Protein AF-A0A3D2FRP5-F1 (afdb_monomer)

Mean predicted aligned error: 4.96 Å

Structure (mmCIF, N/CA/C/O backbone):
data_AF-A0A3D2FRP5-F1
#
_entry.id   AF-A0A3D2FRP5-F1
#
loop_
_atom_site.group_PDB
_atom_site.id
_atom_site.type_symbol
_atom_site.label_atom_id
_atom_site.label_alt_id
_atom_site.label_comp_id
_atom_site.label_asym_id
_atom_site.label_entity_id
_atom_site.label_seq_id
_atom_site.pdbx_PDB_ins_code
_atom_site.Cartn_x
_atom_site.Cartn_y
_atom_site.Cartn_z
_atom_site.occupancy
_atom_site.B_iso_or_equiv
_atom_site.auth_seq_id
_atom_site.auth_comp_id
_atom_site.auth_asym_id
_atom_site.auth_atom_id
_atom_site.pdbx_PDB_model_num
ATOM 1 N N . MET A 1 1 ? -19.727 4.819 10.336 1.00 79.50 1 MET A N 1
ATOM 2 C CA . MET A 1 1 ? -18.455 4.109 10.140 1.00 79.50 1 MET A CA 1
ATOM 3 C C . MET A 1 1 ? -17.733 4.720 8.956 1.00 79.50 1 MET A C 1
ATOM 5 O O . MET A 1 1 ? -18.286 4.691 7.858 1.00 79.50 1 MET A O 1
ATOM 9 N N . MET A 1 2 ? -16.566 5.312 9.187 1.00 96.00 2 MET A N 1
ATOM 10 C CA . MET A 1 2 ? -15.690 5.900 8.180 1.00 96.00 2 MET A CA 1
ATOM 11 C C . MET A 1 2 ? -14.600 4.902 7.793 1.00 96.00 2 MET A C 1
ATOM 13 O O . MET A 1 2 ? -13.826 4.451 8.635 1.00 96.00 2 MET A O 1
ATOM 17 N N . LYS A 1 3 ? -14.545 4.577 6.500 1.00 97.69 3 LYS A N 1
ATOM 18 C CA . LYS A 1 3 ? -13.490 3.752 5.910 1.00 97.69 3 LYS A CA 1
ATOM 19 C C . LYS A 1 3 ? -12.541 4.646 5.133 1.00 97.69 3 LYS A C 1
ATOM 21 O O . LYS A 1 3 ? -13.003 5.442 4.316 1.00 97.69 3 LYS A O 1
ATOM 26 N N . ILE A 1 4 ? -11.247 4.489 5.365 1.00 98.50 4 ILE A N 1
ATOM 27 C CA . ILE A 1 4 ? -10.195 5.227 4.671 1.00 98.50 4 ILE A CA 1
ATOM 28 C C . ILE A 1 4 ? -9.574 4.277 3.653 1.00 98.50 4 ILE A C 1
ATOM 30 O O . ILE A 1 4 ? -9.056 3.225 4.019 1.00 98.50 4 ILE A O 1
ATOM 34 N N . VAL A 1 5 ? -9.666 4.625 2.371 1.00 98.50 5 VAL A N 1
ATOM 35 C CA . VAL A 1 5 ? -9.020 3.866 1.296 1.00 98.50 5 VAL A CA 1
ATOM 36 C C . VAL A 1 5 ? -7.706 4.549 0.953 1.00 98.50 5 VAL A C 1
ATOM 38 O O . VAL A 1 5 ? -7.703 5.745 0.670 1.00 98.50 5 VAL A O 1
ATOM 41 N N . VAL A 1 6 ? -6.618 3.785 0.955 1.00 98.56 6 VAL A N 1
ATOM 42 C CA . VAL A 1 6 ? -5.275 4.268 0.621 1.00 98.56 6 VAL A CA 1
ATOM 43 C C . VAL A 1 6 ? -4.790 3.538 -0.633 1.00 98.56 6 VAL A C 1
ATOM 45 O O . VAL A 1 6 ? -4.452 2.353 -0.554 1.00 98.56 6 VAL A O 1
ATOM 48 N N . PRO A 1 7 ? -4.802 4.192 -1.807 1.00 97.56 7 PRO A N 1
ATOM 49 C CA . PRO A 1 7 ? -4.159 3.665 -3.002 1.00 97.56 7 PRO A CA 1
ATOM 50 C C . PRO A 1 7 ? -2.645 3.609 -2.800 1.00 97.56 7 PRO A C 1
ATOM 52 O O . PRO A 1 7 ? -2.059 4.560 -2.299 1.00 97.56 7 PRO A O 1
ATOM 55 N N . LEU A 1 8 ? -2.033 2.501 -3.199 1.00 97.31 8 LEU A N 1
ATOM 56 C CA . LEU A 1 8 ? -0.598 2.276 -3.133 1.00 97.31 8 LEU A CA 1
ATOM 57 C C . LEU A 1 8 ? -0.073 1.977 -4.535 1.00 97.31 8 LEU A C 1
ATOM 59 O O . LEU A 1 8 ? -0.618 1.123 -5.245 1.00 97.31 8 LEU A O 1
ATOM 63 N N . ASN A 1 9 ? 1.018 2.633 -4.906 1.00 94.38 9 ASN A N 1
ATOM 64 C CA . ASN A 1 9 ? 1.771 2.369 -6.118 1.00 94.38 9 ASN A CA 1
ATOM 65 C C . ASN A 1 9 ? 3.250 2.129 -5.803 1.00 94.38 9 ASN A C 1
ATOM 67 O O . ASN A 1 9 ? 3.781 2.515 -4.759 1.00 94.38 9 ASN A O 1
ATOM 71 N N . GLN A 1 10 ? 3.927 1.487 -6.746 1.00 91.81 10 GLN A N 1
ATOM 72 C CA . GLN A 1 10 ? 5.365 1.293 -6.697 1.00 91.81 10 GLN A CA 1
ATOM 73 C C . GLN A 1 10 ? 6.055 2.212 -7.688 1.00 91.81 10 GLN A C 1
ATOM 75 O O . GLN A 1 10 ? 5.570 2.414 -8.802 1.00 91.81 10 GLN A O 1
ATOM 80 N N . VAL A 1 11 ? 7.208 2.727 -7.282 1.00 91.50 11 VAL A N 1
ATOM 81 C CA . VAL A 1 11 ? 8.088 3.549 -8.112 1.00 91.50 11 VAL A CA 1
ATOM 82 C C . VAL A 1 11 ? 9.479 2.921 -8.176 1.00 91.50 11 VAL A C 1
ATOM 84 O O . VAL A 1 11 ? 9.854 2.199 -7.244 1.00 91.50 11 VAL A O 1
ATOM 87 N N . PRO A 1 12 ? 10.244 3.177 -9.251 1.00 90.94 12 PRO A N 1
ATOM 88 C CA . PRO A 1 12 ? 11.648 2.800 -9.312 1.00 90.94 12 PRO A CA 1
ATOM 89 C C . PRO A 1 12 ? 12.419 3.319 -8.098 1.00 90.94 12 PRO A C 1
ATOM 91 O O . PRO A 1 12 ? 12.245 4.463 -7.666 1.00 90.94 12 PRO A O 1
ATOM 94 N N . ASP A 1 13 ? 13.267 2.469 -7.539 1.00 89.56 13 ASP A N 1
ATOM 95 C CA . ASP A 1 13 ? 14.210 2.863 -6.510 1.00 89.56 13 ASP A CA 1
ATOM 96 C C . ASP A 1 13 ? 15.418 3.535 -7.164 1.00 89.56 13 ASP A C 1
ATOM 98 O O . ASP A 1 13 ? 16.132 2.920 -7.949 1.00 89.56 13 ASP A O 1
ATOM 102 N N . LEU A 1 14 ? 15.654 4.801 -6.821 1.00 86.25 14 LEU A N 1
ATOM 103 C CA . LEU A 1 14 ? 16.696 5.644 -7.420 1.00 86.25 14 LEU A CA 1
ATOM 104 C C . LEU A 1 14 ? 18.105 5.341 -6.876 1.00 86.25 14 LEU A C 1
ATOM 106 O O . LEU A 1 14 ? 18.990 6.192 -6.926 1.00 86.25 14 LEU A O 1
ATOM 110 N N . VAL A 1 15 ? 18.288 4.166 -6.270 1.00 85.25 15 VAL A N 1
ATOM 111 C CA . VAL A 1 15 ? 19.600 3.665 -5.844 1.00 85.25 15 VAL A CA 1
ATOM 112 C C . VAL A 1 15 ? 20.424 3.237 -7.057 1.00 85.25 15 VAL A C 1
ATOM 114 O O . VAL A 1 15 ? 21.630 3.465 -7.067 1.00 85.25 15 VAL A O 1
ATOM 117 N N . GLU A 1 16 ? 19.771 2.646 -8.057 1.00 81.38 16 GLU A N 1
ATOM 118 C CA . GLU A 1 16 ? 20.367 2.335 -9.357 1.00 81.38 16 GLU A CA 1
ATOM 119 C C . GLU A 1 16 ? 19.980 3.434 -10.361 1.00 81.38 16 GLU A C 1
ATOM 121 O O . GLU A 1 16 ? 18.922 4.062 -10.235 1.00 81.38 16 GLU A O 1
ATOM 126 N N . ASP A 1 17 ? 20.831 3.675 -11.358 1.00 84.88 17 ASP A N 1
ATOM 127 C CA . ASP A 1 17 ? 20.536 4.643 -12.413 1.00 84.88 17 ASP A CA 1
ATOM 128 C C . ASP A 1 17 ? 19.391 4.145 -13.309 1.00 84.88 17 ASP A C 1
ATOM 130 O O . ASP A 1 17 ? 19.283 2.962 -13.628 1.00 84.88 17 ASP A O 1
ATOM 134 N N . LEU A 1 18 ? 18.520 5.067 -13.728 1.00 90.00 18 LEU A N 1
ATOM 135 C CA . LEU A 1 18 ? 17.420 4.756 -14.638 1.00 90.00 18 LEU A CA 1
ATOM 136 C C . LEU A 1 18 ? 17.891 4.877 -16.087 1.00 90.00 18 LEU A C 1
ATOM 138 O O . LEU A 1 18 ? 18.281 5.962 -16.527 1.00 90.00 18 LEU A O 1
ATOM 142 N N . GLU A 1 19 ? 17.789 3.787 -16.842 1.00 90.50 19 GLU A N 1
ATOM 143 C CA . GLU A 1 19 ? 18.110 3.762 -18.267 1.00 90.50 19 GLU A CA 1
ATOM 144 C C . GLU A 1 19 ? 16.841 3.782 -19.124 1.00 90.50 19 GLU A C 1
ATOM 146 O O . GLU A 1 19 ? 15.807 3.220 -18.766 1.00 90.50 19 GLU A O 1
ATOM 151 N N . VAL A 1 20 ? 16.913 4.466 -20.267 1.00 91.69 20 VAL A N 1
ATOM 152 C CA . VAL A 1 20 ? 15.842 4.462 -21.269 1.00 91.69 20 VAL A CA 1
ATOM 153 C C . VAL A 1 20 ? 16.054 3.266 -22.188 1.00 91.69 20 VAL A C 1
ATOM 155 O O . VAL A 1 20 ? 17.165 3.047 -22.671 1.00 91.69 20 VAL A O 1
ATOM 158 N N . ASP A 1 21 ? 14.985 2.526 -22.464 1.00 91.94 21 ASP A N 1
ATOM 159 C CA . ASP A 1 21 ? 15.030 1.359 -23.336 1.00 91.94 21 ASP A CA 1
ATOM 160 C C . ASP A 1 21 ? 15.413 1.717 -24.788 1.00 91.94 21 ASP A C 1
ATOM 162 O O . ASP A 1 21 ? 15.384 2.873 -25.227 1.00 91.94 21 ASP A O 1
ATOM 166 N N . ALA A 1 22 ? 15.723 0.701 -25.599 1.00 93.94 22 ALA A N 1
ATOM 167 C CA . ALA A 1 22 ? 16.086 0.898 -27.006 1.00 93.94 22 ALA A CA 1
ATOM 168 C C . ALA A 1 22 ? 14.968 1.542 -27.856 1.00 93.94 22 ALA A C 1
ATOM 170 O O . ALA A 1 22 ? 15.227 2.001 -28.972 1.00 93.94 22 ALA A O 1
ATOM 171 N N . SER A 1 23 ? 13.724 1.565 -27.361 1.00 93.69 23 SER A N 1
ATOM 172 C CA . SER A 1 23 ? 12.598 2.208 -28.039 1.00 93.69 23 SER A CA 1
ATOM 173 C C . SER A 1 23 ? 12.581 3.728 -27.845 1.00 93.69 23 SER A C 1
ATOM 175 O O . SER A 1 23 ? 11.963 4.435 -28.649 1.00 93.69 23 SER A O 1
ATOM 177 N N . GLY A 1 24 ? 13.257 4.238 -26.809 1.00 92.50 24 GLY A N 1
ATOM 178 C CA . GLY A 1 24 ? 13.264 5.651 -26.441 1.00 92.50 24 GLY A CA 1
ATOM 179 C C . GLY A 1 24 ? 11.957 6.128 -25.801 1.00 92.50 24 GLY A C 1
ATOM 180 O O . GLY A 1 24 ? 11.719 7.335 -25.755 1.00 92.50 24 GLY A O 1
ATOM 181 N N . LYS A 1 25 ? 11.074 5.209 -25.388 1.00 91.19 25 LYS A N 1
ATOM 182 C CA . LYS A 1 25 ? 9.717 5.524 -24.900 1.00 91.19 25 LYS A CA 1
ATOM 183 C C . LYS A 1 25 ? 9.417 4.987 -23.506 1.00 91.19 25 LYS A C 1
ATOM 185 O O . LYS A 1 25 ? 8.400 5.378 -22.943 1.00 91.19 25 LYS A O 1
ATOM 190 N N . ALA A 1 26 ? 10.255 4.105 -22.975 1.00 88.25 26 ALA A N 1
ATOM 191 C CA . ALA A 1 26 ? 10.079 3.509 -21.660 1.00 88.25 26 ALA A CA 1
ATOM 192 C C . ALA A 1 26 ? 11.429 3.371 -20.949 1.00 88.25 26 ALA A C 1
ATOM 194 O O . ALA A 1 26 ? 12.484 3.590 -21.547 1.00 88.25 26 ALA A O 1
ATOM 195 N N . LEU A 1 27 ? 11.385 3.035 -19.663 1.00 89.00 27 LEU A N 1
AT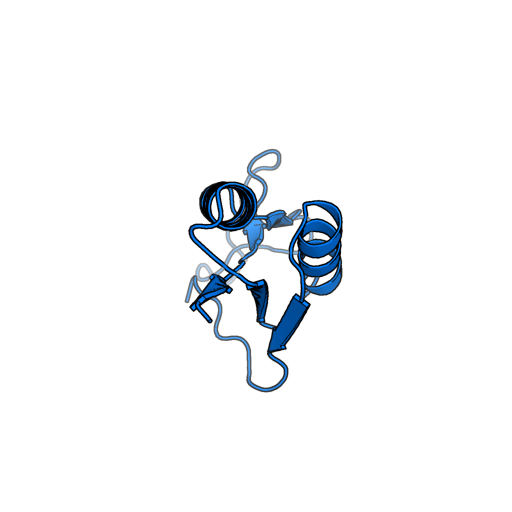OM 196 C CA . LEU A 1 27 ? 12.576 2.654 -18.913 1.00 89.00 27 LEU A CA 1
ATOM 197 C C . LEU A 1 27 ? 12.921 1.190 -19.186 1.00 89.00 27 LEU A C 1
ATOM 199 O O . LEU A 1 27 ? 12.019 0.371 -19.369 1.00 89.00 27 LEU A O 1
ATOM 203 N N . ASP A 1 28 ? 14.210 0.870 -19.174 1.00 89.06 28 ASP A N 1
ATOM 204 C CA . ASP A 1 28 ? 14.663 -0.514 -19.095 1.00 89.06 28 ASP A CA 1
ATOM 205 C C . ASP A 1 28 ? 14.411 -1.036 -17.676 1.0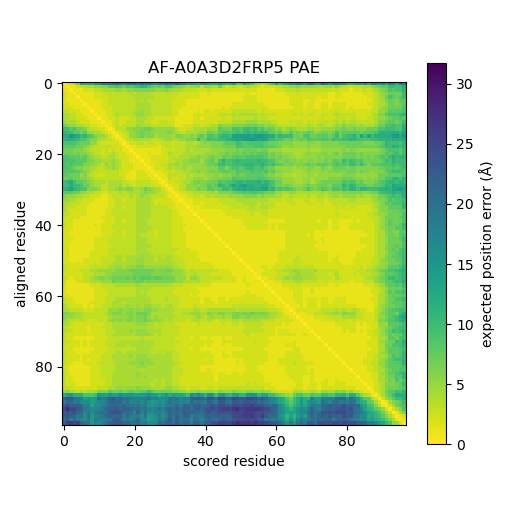0 89.06 28 ASP A C 1
ATOM 207 O O . ASP A 1 28 ? 15.003 -0.555 -16.713 1.00 89.06 28 ASP A O 1
ATOM 211 N N . THR A 1 29 ? 13.471 -1.971 -17.530 1.00 85.50 29 THR A N 1
ATOM 212 C CA . THR A 1 29 ? 13.020 -2.470 -16.224 1.00 85.50 29 THR A CA 1
ATOM 213 C C . THR A 1 29 ? 13.717 -3.747 -15.771 1.00 85.50 29 THR A C 1
ATOM 215 O O . THR A 1 29 ? 13.390 -4.221 -14.684 1.00 85.50 29 THR A O 1
ATOM 218 N N . ASP A 1 30 ? 14.632 -4.315 -16.562 1.00 85.25 30 ASP A N 1
ATOM 219 C CA . ASP A 1 30 ? 15.201 -5.643 -16.287 1.00 85.25 30 ASP A CA 1
ATOM 220 C C . ASP A 1 30 ? 15.951 -5.695 -14.943 1.00 85.25 30 ASP A C 1
ATOM 222 O O . ASP A 1 30 ? 15.811 -6.665 -14.196 1.00 85.25 30 ASP A O 1
ATOM 226 N N . ASP A 1 31 ? 16.659 -4.618 -14.588 1.00 80.75 31 ASP A N 1
ATOM 227 C CA . ASP A 1 31 ? 17.435 -4.508 -13.343 1.00 80.75 31 ASP A CA 1
ATOM 228 C C . ASP A 1 31 ? 16.879 -3.460 -12.351 1.00 80.75 31 ASP A C 1
ATOM 230 O O . ASP A 1 31 ? 17.459 -3.221 -11.284 1.00 80.75 31 ASP A O 1
ATOM 234 N N . ILE A 1 32 ? 15.720 -2.853 -12.644 1.00 87.12 32 ILE A N 1
ATOM 235 C CA . ILE A 1 32 ? 15.106 -1.852 -11.758 1.00 87.12 32 ILE A CA 1
ATOM 236 C C . ILE A 1 32 ? 14.437 -2.534 -10.564 1.00 87.12 32 ILE A C 1
ATOM 238 O O . ILE A 1 32 ? 13.490 -3.313 -10.686 1.00 87.12 32 ILE A O 1
ATOM 242 N N . LYS A 1 33 ? 14.860 -2.146 -9.359 1.00 87.88 33 LYS A N 1
ATOM 243 C CA . LYS A 1 33 ? 14.128 -2.467 -8.130 1.00 87.88 33 LYS A CA 1
ATOM 244 C C . LYS A 1 33 ? 12.995 -1.475 -7.931 1.00 87.88 33 LYS A C 1
ATOM 246 O O . LYS A 1 33 ? 13.188 -0.270 -8.036 1.00 87.88 33 LYS A O 1
ATOM 251 N N . PHE A 1 34 ? 11.828 -1.983 -7.563 1.00 89.25 34 PHE A N 1
ATOM 252 C CA . PHE A 1 34 ? 10.675 -1.162 -7.215 1.00 89.25 34 PHE A CA 1
ATOM 253 C C . PHE A 1 34 ? 10.499 -1.076 -5.697 1.00 89.25 34 PHE A C 1
ATOM 255 O O . PHE A 1 34 ? 10.662 -2.066 -4.972 1.00 89.25 34 PHE A O 1
ATOM 262 N N . LYS A 1 35 ? 10.127 0.111 -5.214 1.00 91.06 35 LYS A N 1
ATOM 263 C CA . LYS A 1 35 ? 9.751 0.372 -3.819 1.00 91.06 35 LYS A CA 1
ATOM 264 C C . LYS A 1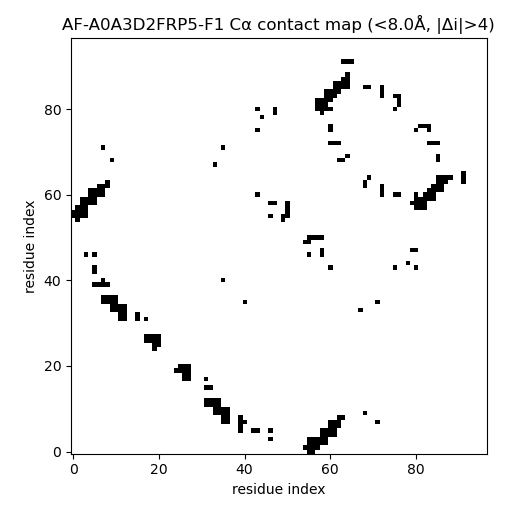 35 ? 8.357 0.987 -3.739 1.00 91.06 35 LYS A C 1
ATOM 266 O O . LYS A 1 35 ? 7.867 1.550 -4.716 1.00 91.06 35 LYS A O 1
ATOM 271 N N . LEU A 1 36 ? 7.722 0.885 -2.569 1.00 92.69 36 LEU A N 1
ATOM 272 C CA . LEU A 1 36 ? 6.500 1.637 -2.276 1.00 92.69 36 LEU A CA 1
ATOM 273 C C . LEU A 1 36 ? 6.787 3.131 -2.464 1.00 92.69 36 LEU A C 1
ATOM 275 O O . LEU A 1 36 ? 7.820 3.626 -2.006 1.00 92.69 36 LEU A O 1
ATOM 279 N N . ASN A 1 37 ? 5.893 3.829 -3.159 1.00 94.81 37 ASN A N 1
ATOM 280 C CA . ASN A 1 37 ? 5.982 5.270 -3.310 1.00 94.81 37 ASN A CA 1
ATOM 281 C C . ASN A 1 37 ? 5.986 5.950 -1.930 1.00 94.81 37 ASN A C 1
ATOM 283 O O . ASN A 1 37 ? 5.165 5.644 -1.071 1.00 94.81 37 ASN A O 1
ATOM 287 N N . GLU A 1 38 ? 6.915 6.881 -1.723 1.00 95.31 38 GLU A N 1
ATOM 288 C CA . GLU A 1 38 ? 7.130 7.530 -0.424 1.00 95.31 38 GLU A CA 1
ATOM 289 C C . GLU A 1 38 ? 5.902 8.327 0.045 1.00 95.31 38 GLU A C 1
ATOM 291 O O . GLU A 1 38 ? 5.573 8.321 1.230 1.00 95.31 38 GLU A O 1
ATOM 296 N N . PHE A 1 39 ? 5.171 8.958 -0.879 1.00 97.38 39 PHE A N 1
ATOM 297 C CA . PHE A 1 39 ? 3.932 9.666 -0.556 1.00 97.38 39 PHE A CA 1
ATOM 298 C C . PHE A 1 39 ? 2.812 8.705 -0.164 1.00 97.38 39 PHE A C 1
ATOM 300 O O . PHE A 1 39 ? 2.064 8.994 0.768 1.00 97.38 39 PHE A O 1
ATOM 307 N N . ASP A 1 40 ? 2.724 7.555 -0.831 1.00 97.88 40 ASP A N 1
ATOM 308 C CA . ASP A 1 40 ? 1.740 6.524 -0.501 1.00 97.88 40 ASP A CA 1
ATOM 309 C C . ASP A 1 40 ? 2.044 5.890 0.868 1.00 97.88 40 ASP A C 1
ATOM 311 O O . ASP A 1 40 ? 1.120 5.581 1.622 1.00 97.88 40 ASP A O 1
ATOM 315 N N . ASP A 1 41 ? 3.325 5.757 1.238 1.00 97.31 41 ASP A N 1
ATOM 316 C CA . ASP A 1 41 ? 3.730 5.299 2.575 1.00 97.31 41 ASP A CA 1
ATOM 317 C C . ASP A 1 41 ? 3.304 6.288 3.670 1.00 97.31 41 ASP A C 1
ATOM 319 O O . ASP A 1 41 ? 2.747 5.886 4.691 1.00 97.31 41 ASP A O 1
ATOM 323 N N . HIS A 1 42 ? 3.485 7.591 3.436 1.00 98.31 42 HIS A N 1
ATOM 324 C CA . HIS A 1 42 ? 2.991 8.631 4.341 1.00 98.31 42 HIS A CA 1
ATOM 325 C C . HIS A 1 42 ? 1.460 8.672 4.416 1.00 98.31 42 HIS A C 1
ATOM 327 O O . HIS A 1 42 ? 0.903 8.862 5.497 1.00 98.31 42 HIS A O 1
ATOM 333 N N . ALA A 1 43 ? 0.766 8.475 3.293 1.00 98.69 43 ALA A N 1
ATOM 334 C CA . ALA A 1 43 ? -0.693 8.413 3.267 1.00 98.69 43 ALA A CA 1
ATOM 335 C C . ALA A 1 43 ? -1.226 7.210 4.060 1.00 98.69 43 ALA A C 1
ATOM 337 O O . ALA A 1 43 ? -2.235 7.326 4.760 1.00 98.69 43 ALA A O 1
ATOM 338 N N . LEU A 1 44 ? -0.542 6.066 3.977 1.00 98.69 44 LEU A N 1
ATOM 339 C CA . LEU A 1 44 ? -0.866 4.882 4.764 1.00 98.69 44 LEU A CA 1
ATOM 340 C C . LEU A 1 44 ? -0.659 5.130 6.262 1.00 98.69 44 LEU A C 1
ATOM 342 O O . LEU A 1 44 ? -1.542 4.792 7.050 1.00 98.69 44 LEU A O 1
ATOM 346 N N . GLU A 1 45 ? 0.466 5.739 6.640 1.00 98.56 45 GLU A N 1
ATOM 347 C CA . GLU A 1 45 ? 0.770 6.105 8.029 1.00 98.56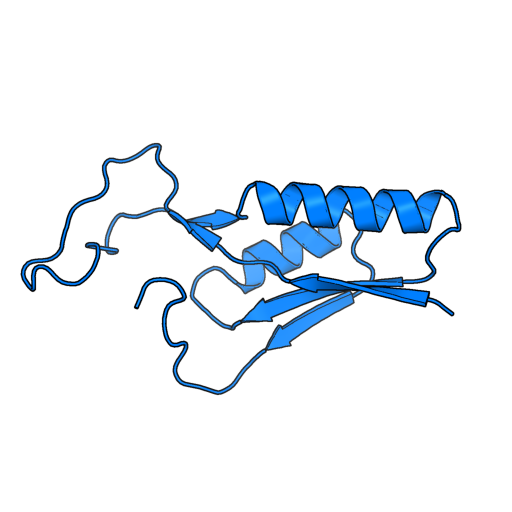 45 GLU A CA 1
ATOM 348 C C . GLU A 1 45 ? -0.315 7.023 8.612 1.00 98.56 45 GLU A C 1
ATOM 350 O O . GLU A 1 45 ? -0.897 6.721 9.652 1.00 98.56 45 GLU A O 1
ATOM 355 N N . GLU A 1 46 ? -0.671 8.102 7.910 1.00 98.62 46 GLU A N 1
ATOM 356 C CA . GLU A 1 46 ? -1.684 9.048 8.391 1.00 98.62 46 GLU A CA 1
ATOM 357 C C . GLU A 1 46 ? -3.071 8.400 8.501 1.00 98.62 46 GLU A C 1
ATOM 359 O O . GLU A 1 46 ? -3.804 8.642 9.459 1.00 98.62 46 GLU A O 1
ATOM 364 N N . ALA A 1 47 ? -3.441 7.520 7.566 1.00 98.75 47 ALA A N 1
ATOM 365 C CA . ALA A 1 47 ? -4.695 6.774 7.658 1.00 98.75 47 ALA A CA 1
ATOM 366 C C . ALA A 1 47 ? -4.746 5.885 8.913 1.00 98.75 47 ALA A C 1
ATOM 368 O O . ALA A 1 47 ? -5.797 5.779 9.554 1.00 98.75 47 ALA A O 1
ATOM 369 N N . ILE A 1 48 ? -3.619 5.267 9.277 1.00 98.62 48 ILE A N 1
ATOM 370 C CA . ILE A 1 48 ? -3.487 4.469 10.500 1.00 98.62 48 ILE A CA 1
ATOM 371 C C . ILE A 1 48 ? -3.608 5.371 11.734 1.00 98.62 48 ILE A C 1
ATOM 373 O O . ILE A 1 48 ? -4.409 5.061 12.614 1.00 98.62 48 ILE A O 1
ATOM 377 N N . LEU A 1 49 ? -2.934 6.523 11.768 1.00 98.56 49 LEU A N 1
ATOM 378 C CA . LEU A 1 49 ? -3.033 7.487 12.875 1.00 98.56 49 LEU A CA 1
ATOM 379 C C . LEU A 1 49 ? -4.458 8.043 13.051 1.00 98.56 49 LEU A C 1
ATOM 381 O O . LEU A 1 49 ? -4.954 8.187 14.174 1.00 98.56 49 LEU A O 1
ATOM 385 N N . LEU A 1 50 ? -5.170 8.313 11.955 1.00 98.62 50 LEU A N 1
ATOM 386 C CA . LEU A 1 50 ? -6.581 8.710 11.996 1.00 98.62 50 LEU A CA 1
ATOM 387 C C . LEU A 1 50 ? -7.460 7.601 12.585 1.00 98.62 50 LEU A C 1
ATOM 389 O O . LEU A 1 50 ? -8.361 7.887 13.374 1.00 98.62 50 LEU A O 1
ATOM 393 N N . LYS A 1 51 ? -7.193 6.332 12.260 1.00 98.19 51 LYS A N 1
ATOM 394 C CA . LYS A 1 51 ? -7.881 5.197 12.893 1.00 98.19 51 LYS A CA 1
ATOM 395 C C . LYS A 1 51 ? -7.561 5.111 14.388 1.00 98.19 51 LYS A C 1
ATOM 397 O O . LYS A 1 51 ? -8.474 5.005 15.202 1.00 98.19 51 LYS A O 1
ATOM 402 N N . GLU A 1 52 ? -6.290 5.199 14.767 1.00 97.81 52 GLU A N 1
ATOM 403 C CA . GLU A 1 52 ? -5.847 5.102 16.166 1.00 97.81 52 GLU A CA 1
ATOM 404 C C . GLU A 1 52 ? -6.372 6.243 17.048 1.00 97.81 52 GLU A C 1
ATOM 406 O O . GLU A 1 52 ? -6.683 6.030 18.220 1.00 97.81 52 GLU A O 1
ATOM 411 N N . SER A 1 53 ? -6.542 7.443 16.486 1.00 98.00 53 SER A N 1
ATOM 412 C CA . SER A 1 53 ? -7.152 8.590 17.175 1.00 98.00 53 SER A CA 1
ATOM 413 C C . SER A 1 53 ? -8.685 8.532 17.250 1.00 98.00 53 SER A C 1
ATOM 415 O O . SER A 1 53 ? -9.306 9.409 17.852 1.00 98.00 53 SER A O 1
ATOM 417 N N . GLY A 1 54 ? -9.311 7.508 16.660 1.00 97.06 54 GLY A N 1
ATOM 418 C CA . GLY A 1 54 ? -10.765 7.346 16.605 1.00 97.06 54 GLY A CA 1
ATOM 419 C C . GLY A 1 54 ? -11.454 8.236 15.567 1.00 97.06 54 GLY A C 1
ATOM 420 O O . GLY A 1 54 ? -12.683 8.321 15.554 1.00 97.06 54 GLY A O 1
ATOM 421 N N . ALA A 1 55 ? -10.688 8.899 14.696 1.00 97.12 55 ALA A N 1
ATOM 422 C CA . ALA A 1 55 ? -11.217 9.658 13.570 1.00 97.12 55 ALA A CA 1
ATOM 423 C C . ALA A 1 55 ? -11.625 8.754 12.393 1.00 97.12 55 ALA A C 1
ATOM 425 O O . ALA A 1 55 ? -12.406 9.195 11.556 1.00 97.12 55 ALA A O 1
ATOM 426 N N . GLY A 1 56 ? -11.153 7.502 12.335 1.00 96.69 56 GLY A N 1
ATOM 427 C CA . GLY A 1 56 ? -11.559 6.481 11.363 1.00 96.69 56 GLY A CA 1
ATOM 428 C C . GLY A 1 56 ? -11.811 5.112 12.000 1.00 96.69 56 GLY A C 1
ATOM 429 O O . GLY A 1 56 ? -11.348 4.842 13.103 1.00 96.69 56 GLY A O 1
ATOM 430 N N . ASP A 1 57 ? -12.546 4.241 11.303 1.00 98.12 57 ASP A N 1
ATOM 431 C CA . ASP A 1 57 ? -12.911 2.907 11.808 1.00 98.12 57 ASP A CA 1
ATOM 432 C C . ASP A 1 57 ? -12.143 1.765 11.119 1.00 98.12 57 ASP A C 1
ATOM 434 O O . ASP A 1 57 ? -11.944 0.706 11.706 1.00 98.12 57 ASP A O 1
ATOM 438 N N . GLU A 1 58 ? -11.758 1.944 9.852 1.00 98.44 58 GLU A N 1
ATOM 439 C CA . GLU A 1 58 ? -11.136 0.897 9.032 1.00 98.44 58 GLU A CA 1
ATOM 440 C C . GLU A 1 58 ? -10.231 1.528 7.967 1.00 98.44 58 GLU A C 1
ATOM 442 O O . GLU A 1 58 ? -10.656 2.433 7.244 1.00 98.44 58 GLU A O 1
ATOM 447 N N . VAL A 1 59 ? -9.011 1.016 7.835 1.00 98.81 59 VAL A N 1
ATOM 448 C CA . VAL A 1 59 ? -8.050 1.367 6.784 1.00 98.81 59 VAL A CA 1
ATOM 449 C C . VAL A 1 59 ? -7.984 0.232 5.768 1.00 98.81 59 VAL A C 1
ATOM 451 O O . VAL A 1 59 ? -7.696 -0.918 6.110 1.00 98.81 59 VAL A O 1
ATOM 454 N N . VAL A 1 60 ? -8.237 0.558 4.502 1.00 98.75 60 VAL A N 1
ATOM 455 C CA . VAL A 1 60 ? -8.182 -0.376 3.374 1.00 98.75 60 VAL A CA 1
ATOM 456 C C . VAL A 1 60 ? -7.097 0.078 2.405 1.00 98.75 60 VAL A C 1
ATOM 458 O O . VAL A 1 60 ? -7.267 1.068 1.697 1.00 98.75 60 VAL A O 1
ATOM 461 N N . ALA A 1 61 ? -5.995 -0.661 2.337 1.00 98.56 61 ALA A N 1
ATOM 462 C CA . ALA A 1 61 ? -4.959 -0.428 1.337 1.00 98.56 61 ALA A CA 1
ATOM 463 C C . ALA A 1 61 ? -5.345 -1.076 -0.002 1.00 98.56 61 ALA A C 1
ATOM 465 O O . ALA A 1 61 ? -5.895 -2.178 -0.038 1.00 98.56 61 ALA A O 1
ATOM 466 N N . MET A 1 62 ? -5.075 -0.407 -1.117 1.00 97.94 62 MET A N 1
ATOM 467 C CA . MET A 1 62 ? -5.480 -0.869 -2.445 1.00 97.94 62 MET A CA 1
ATOM 468 C C . MET A 1 62 ? -4.339 -0.725 -3.441 1.00 97.94 62 MET A C 1
ATOM 470 O O . MET A 1 62 ? -3.700 0.315 -3.483 1.00 97.94 62 MET A O 1
ATOM 474 N N . ALA A 1 63 ? -4.112 -1.738 -4.272 1.00 95.69 63 ALA A N 1
ATOM 475 C CA . ALA A 1 63 ? -3.095 -1.687 -5.319 1.00 95.69 63 ALA A CA 1
ATOM 476 C C . ALA A 1 63 ? -3.562 -2.404 -6.586 1.00 95.69 63 ALA A C 1
ATOM 478 O O . ALA A 1 63 ? -4.348 -3.352 -6.517 1.00 95.69 63 ALA A O 1
ATOM 479 N N . ILE A 1 64 ? -3.055 -1.963 -7.736 1.00 92.94 64 ILE A N 1
ATOM 480 C CA . ILE A 1 64 ? -3.226 -2.657 -9.018 1.00 92.94 64 ILE A CA 1
ATOM 481 C C . ILE A 1 64 ? -2.281 -3.862 -9.064 1.00 92.94 64 ILE A C 1
ATOM 483 O O . ILE A 1 64 ? -1.145 -3.777 -8.595 1.00 92.94 64 ILE A O 1
ATOM 487 N N . ASP A 1 65 ? -2.751 -4.982 -9.616 1.00 91.12 65 ASP A N 1
ATOM 488 C CA . ASP A 1 65 ? -1.940 -6.188 -9.798 1.00 91.12 65 ASP A CA 1
ATOM 489 C C . ASP A 1 65 ? -0.833 -5.943 -10.839 1.00 91.12 65 ASP A C 1
ATOM 491 O O . ASP A 1 65 ? -1.078 -5.882 -12.044 1.00 91.12 65 ASP A O 1
ATOM 495 N N . ARG A 1 66 ? 0.390 -5.768 -10.339 1.00 87.69 66 ARG A N 1
ATOM 496 C CA . ARG A 1 66 ? 1.650 -5.675 -11.086 1.00 87.69 66 ARG A CA 1
ATOM 497 C C . ARG A 1 66 ? 2.718 -6.46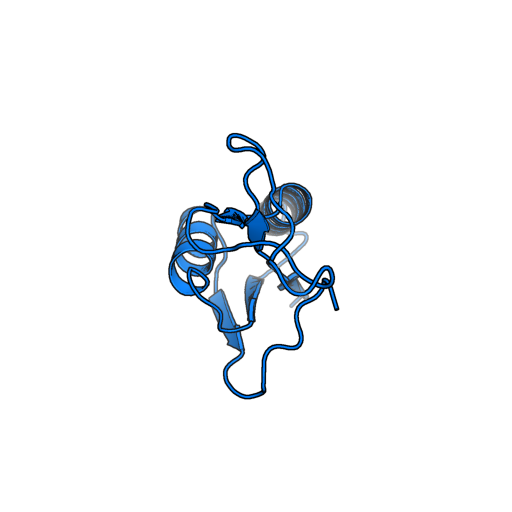7 -10.338 1.00 87.69 66 ARG A C 1
ATOM 499 O O . ARG A 1 66 ? 2.493 -6.865 -9.190 1.00 87.69 66 ARG A O 1
ATOM 506 N N . ASP A 1 67 ? 3.877 -6.673 -10.957 1.00 87.19 67 ASP A N 1
ATOM 507 C CA . ASP A 1 67 ? 4.976 -7.331 -10.253 1.00 87.19 67 ASP A CA 1
ATOM 508 C C . ASP A 1 67 ? 5.299 -6.605 -8.935 1.00 87.19 67 ASP A C 1
ATOM 510 O O . ASP A 1 67 ? 5.253 -5.378 -8.850 1.00 87.19 67 ASP A O 1
ATOM 514 N N . GLY A 1 68 ? 5.505 -7.380 -7.872 1.00 89.38 68 GLY A N 1
ATOM 515 C CA . GLY A 1 68 ? 5.716 -6.863 -6.521 1.00 89.38 68 GLY A CA 1
ATOM 516 C C . GLY A 1 68 ? 4.471 -6.368 -5.764 1.00 89.38 68 GLY A C 1
ATOM 517 O O . GLY A 1 68 ? 4.606 -6.071 -4.571 1.00 89.38 68 GLY A O 1
ATOM 518 N N . ALA A 1 69 ? 3.275 -6.286 -6.363 1.00 92.75 69 ALA A N 1
ATOM 519 C CA . ALA A 1 69 ? 2.080 -5.731 -5.701 1.00 92.75 69 ALA A CA 1
ATOM 520 C C . ALA A 1 69 ? 1.710 -6.468 -4.400 1.00 92.75 69 ALA A C 1
ATOM 522 O O . ALA A 1 69 ? 1.398 -5.829 -3.395 1.00 92.75 69 ALA A O 1
ATOM 523 N N . ASP A 1 70 ? 1.821 -7.799 -4.380 1.00 95.06 70 ASP A N 1
ATOM 524 C CA . ASP A 1 70 ? 1.535 -8.610 -3.188 1.00 95.06 70 ASP A CA 1
ATOM 525 C C . ASP A 1 70 ? 2.450 -8.246 -2.015 1.00 95.06 70 ASP A C 1
ATOM 527 O O . ASP A 1 70 ? 1.978 -8.056 -0.895 1.00 95.06 70 ASP A O 1
ATOM 531 N N . LYS A 1 71 ? 3.753 -8.071 -2.270 1.00 94.38 71 LYS A N 1
ATOM 532 C CA . LYS A 1 71 ? 4.724 -7.675 -1.239 1.00 94.38 71 LYS A CA 1
ATOM 533 C C . LYS A 1 71 ? 4.344 -6.331 -0.617 1.00 94.38 71 LYS A C 1
ATOM 535 O O . LYS A 1 71 ? 4.366 -6.202 0.602 1.00 94.38 71 LYS A O 1
ATOM 540 N N . MET A 1 72 ? 3.958 -5.360 -1.442 1.00 95.19 72 MET A N 1
ATOM 541 C CA . MET A 1 72 ? 3.528 -4.037 -0.985 1.00 95.19 72 MET A CA 1
ATOM 542 C C . MET A 1 72 ? 2.236 -4.096 -0.162 1.00 95.19 72 MET A C 1
ATOM 544 O O . MET A 1 72 ? 2.164 -3.490 0.906 1.00 95.19 72 MET A O 1
ATOM 548 N N . LEU A 1 73 ? 1.239 -4.868 -0.602 1.00 97.44 73 LEU A N 1
ATOM 549 C CA . LEU A 1 73 ? 0.005 -5.068 0.162 1.00 97.44 73 LEU A CA 1
ATOM 550 C C . LEU A 1 73 ? 0.276 -5.786 1.496 1.00 97.44 73 LEU A C 1
ATOM 552 O O . LEU A 1 73 ? -0.274 -5.397 2.525 1.00 97.44 73 LEU A O 1
ATOM 556 N N . PHE A 1 74 ? 1.168 -6.778 1.529 1.00 97.31 74 PHE A N 1
ATOM 557 C CA . PHE A 1 74 ? 1.576 -7.421 2.783 1.00 97.31 74 PHE A CA 1
ATOM 558 C C . PHE A 1 74 ? 2.301 -6.458 3.724 1.00 97.31 74 PHE A C 1
ATOM 560 O O . PHE A 1 74 ? 2.039 -6.481 4.926 1.00 97.31 74 PHE A O 1
ATOM 567 N N . THR A 1 75 ? 3.155 -5.574 3.201 1.00 96.62 75 THR A N 1
ATOM 568 C CA . THR A 1 75 ? 3.752 -4.490 3.994 1.00 96.62 75 THR A CA 1
ATOM 569 C C . THR A 1 75 ? 2.678 -3.573 4.579 1.00 96.62 75 THR A C 1
ATOM 571 O O . THR A 1 75 ? 2.778 -3.214 5.750 1.00 96.62 75 THR A O 1
ATOM 574 N N . ALA A 1 76 ? 1.622 -3.249 3.828 1.00 98.19 76 ALA A N 1
ATOM 575 C CA . ALA A 1 76 ? 0.537 -2.413 4.336 1.00 98.19 76 ALA A CA 1
ATOM 576 C C . ALA A 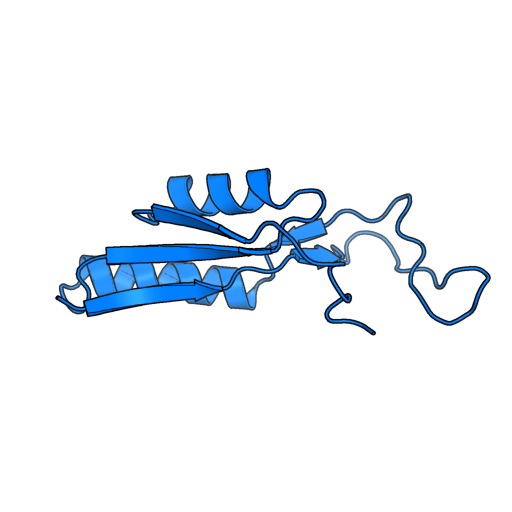1 76 ? -0.235 -3.072 5.492 1.00 98.19 76 ALA A C 1
ATOM 578 O O . ALA A 1 76 ? -0.508 -2.419 6.500 1.00 98.19 76 ALA A O 1
ATOM 579 N N . ILE A 1 77 ? -0.521 -4.376 5.393 1.00 98.25 77 ILE A N 1
ATOM 580 C CA . ILE A 1 77 ? -1.103 -5.146 6.509 1.00 98.25 77 ILE A CA 1
ATOM 581 C C . ILE A 1 77 ? -0.164 -5.117 7.716 1.00 98.25 77 ILE A C 1
ATOM 583 O O . ILE A 1 77 ? -0.604 -4.848 8.829 1.00 98.25 77 ILE A O 1
ATOM 587 N N . ALA A 1 78 ? 1.132 -5.364 7.500 1.00 98.25 78 ALA A N 1
ATOM 588 C CA . ALA A 1 78 ? 2.122 -5.390 8.574 1.00 98.25 78 ALA A CA 1
ATOM 589 C C . ALA A 1 78 ? 2.258 -4.039 9.298 1.00 98.25 78 ALA A C 1
ATOM 591 O O . ALA A 1 78 ? 2.540 -4.026 10.494 1.00 98.25 78 ALA A O 1
ATOM 592 N N . LYS A 1 79 ? 2.042 -2.921 8.592 1.00 97.81 79 LYS A N 1
ATOM 593 C CA . LYS A 1 79 ? 2.044 -1.566 9.161 1.00 97.81 79 LYS A CA 1
ATOM 594 C C . LYS A 1 79 ? 0.779 -1.233 9.955 1.00 97.81 79 LYS A C 1
ATOM 596 O O . LYS A 1 79 ? 0.860 -0.439 10.881 1.00 97.81 79 LYS A O 1
ATOM 601 N N . GLY A 1 80 ? -0.365 -1.841 9.632 1.00 98.06 80 GLY A N 1
ATOM 602 C CA . GLY A 1 80 ? -1.612 -1.620 10.373 1.00 98.06 80 GLY A CA 1
ATOM 603 C C . GLY A 1 80 ? -2.866 -1.408 9.525 1.00 98.06 80 GLY A C 1
ATOM 604 O O . GLY A 1 80 ? -3.907 -1.052 10.085 1.00 98.06 80 GLY A O 1
ATOM 605 N N . ALA A 1 81 ? -2.813 -1.622 8.204 1.00 98.62 81 ALA A N 1
ATOM 606 C CA . ALA A 1 81 ? -4.024 -1.681 7.385 1.00 98.62 81 ALA A CA 1
ATOM 607 C C . ALA A 1 81 ? -4.901 -2.870 7.810 1.00 98.62 81 ALA A C 1
ATOM 609 O O . ALA A 1 81 ? -4.414 -3.988 7.978 1.00 98.62 81 ALA A O 1
ATOM 610 N N . ASP A 1 82 ? -6.208 -2.649 7.947 1.00 98.62 82 ASP A N 1
ATOM 611 C CA . ASP A 1 82 ? -7.147 -3.693 8.377 1.00 98.62 82 ASP A CA 1
ATOM 612 C C . ASP A 1 82 ? -7.474 -4.658 7.237 1.00 98.62 82 ASP A C 1
ATOM 614 O O . ASP A 1 82 ? -7.719 -5.848 7.453 1.00 98.62 82 ASP A O 1
ATOM 618 N N . LYS A 1 83 ? -7.495 -4.136 6.006 1.00 98.38 83 LYS A N 1
ATOM 619 C CA . LYS A 1 83 ? -7.721 -4.911 4.787 1.00 98.38 83 LYS A CA 1
ATOM 620 C C . LYS A 1 83 ? -6.851 -4.424 3.648 1.00 98.38 83 LYS A C 1
ATOM 622 O O . LYS A 1 83 ? -6.461 -3.261 3.579 1.00 98.38 83 LYS A O 1
ATOM 627 N N . VAL A 1 84 ? -6.643 -5.331 2.705 1.00 98.38 84 VAL A N 1
ATOM 628 C CA . VAL A 1 84 ? -6.025 -5.041 1.417 1.00 98.38 84 VAL A CA 1
ATOM 629 C C . VAL A 1 84 ? -6.927 -5.472 0.279 1.00 98.38 84 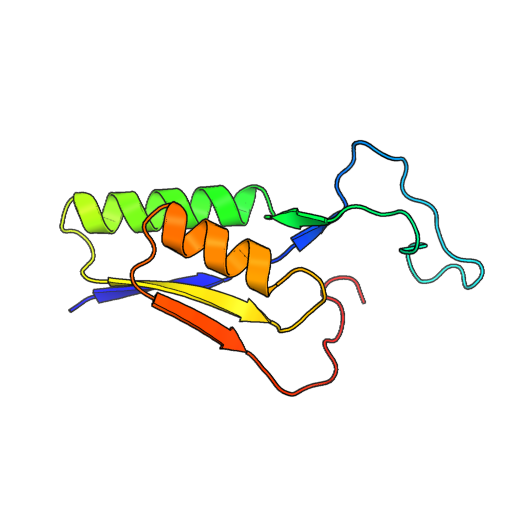VAL A C 1
ATOM 631 O O . VAL A 1 84 ? -7.626 -6.482 0.372 1.00 98.38 84 VAL A O 1
ATOM 634 N N . VAL A 1 85 ? -6.885 -4.715 -0.809 1.00 97.75 85 VAL A N 1
ATOM 635 C CA . VAL A 1 85 ? -7.557 -5.038 -2.063 1.00 97.75 85 VAL A CA 1
ATOM 636 C C . VAL A 1 85 ? -6.525 -5.026 -3.178 1.00 97.75 85 VAL A C 1
ATOM 638 O O . VAL A 1 85 ? -5.951 -3.985 -3.493 1.00 97.75 85 VAL A O 1
ATOM 641 N N . LYS A 1 86 ? -6.326 -6.187 -3.803 1.00 96.12 86 LYS A N 1
ATOM 642 C CA . LYS A 1 86 ? -5.599 -6.283 -5.064 1.00 96.12 86 LYS A CA 1
ATOM 643 C C . LYS A 1 86 ? -6.587 -6.185 -6.216 1.00 96.12 86 LYS A C 1
ATOM 645 O O . LYS A 1 86 ? -7.458 -7.043 -6.359 1.00 96.12 86 LYS A O 1
ATOM 650 N N . LEU A 1 87 ? -6.475 -5.126 -7.005 1.00 93.44 87 LEU A N 1
ATOM 651 C CA . LEU A 1 87 ? -7.293 -4.918 -8.191 1.00 93.44 87 LEU A CA 1
ATOM 652 C C . LEU A 1 87 ? -6.719 -5.752 -9.334 1.00 93.44 87 LEU A C 1
ATOM 654 O O . LEU A 1 87 ? -5.681 -5.414 -9.901 1.00 93.44 87 LEU A O 1
ATOM 658 N N . THR A 1 88 ? -7.401 -6.853 -9.639 1.00 88.81 88 THR A N 1
ATOM 659 C CA . THR A 1 88 ? -7.055 -7.758 -10.735 1.00 88.81 88 THR A CA 1
ATOM 660 C C . THR A 1 88 ? -7.913 -7.464 -11.966 1.00 88.81 88 THR A C 1
ATOM 662 O O . THR A 1 88 ? -9.073 -7.063 -11.857 1.00 88.81 88 THR A O 1
ATOM 665 N N . GLY A 1 89 ? -7.351 -7.698 -13.153 1.00 75.19 89 GLY A N 1
ATOM 666 C CA . GLY A 1 89 ? -8.033 -7.477 -14.429 1.00 75.19 89 GLY A CA 1
ATOM 667 C C . GLY A 1 89 ? -7.793 -6.082 -15.018 1.00 75.19 89 GLY A C 1
ATOM 668 O O . GLY A 1 89 ? -7.833 -5.072 -14.326 1.00 75.19 89 GLY A O 1
ATOM 669 N N . GLY A 1 90 ? -7.544 -6.052 -16.330 1.00 63.88 90 GLY A N 1
ATOM 670 C CA . GLY A 1 90 ? -7.044 -4.888 -17.066 1.00 63.88 90 GLY A CA 1
ATOM 671 C C . GLY A 1 90 ? -5.620 -5.131 -17.574 1.00 63.88 90 GLY A C 1
ATOM 672 O O . GLY A 1 90 ? -4.870 -5.890 -16.970 1.00 63.88 90 GLY A O 1
ATOM 673 N N . ASN A 1 91 ? -5.255 -4.520 -18.704 1.00 62.97 91 ASN A N 1
ATOM 674 C CA . ASN A 1 91 ? -3.844 -4.289 -19.005 1.00 62.97 91 ASN A CA 1
ATOM 675 C C . ASN A 1 91 ? -3.443 -3.119 -18.098 1.00 62.97 91 ASN A C 1
ATOM 677 O O . ASN A 1 91 ? -4.066 -2.064 -18.259 1.00 62.97 91 ASN A O 1
ATOM 681 N N . PRO A 1 92 ? -2.534 -3.278 -17.121 1.00 56.75 92 PRO A N 1
ATOM 682 C CA . PRO A 1 92 ? -2.092 -2.152 -16.319 1.00 56.75 92 PRO A CA 1
ATOM 683 C C . PRO A 1 92 ? -1.421 -1.166 -17.276 1.00 56.75 92 PRO A C 1
ATOM 685 O O . PRO A 1 92 ? -0.282 -1.359 -17.688 1.00 56.75 92 PRO A O 1
ATOM 688 N N . ALA A 1 93 ? -2.170 -0.154 -17.716 1.00 56.12 93 ALA A N 1
ATOM 689 C CA . ALA A 1 93 ? -1.581 0.994 -18.370 1.00 56.12 93 ALA A CA 1
ATOM 690 C C . ALA A 1 93 ? -0.698 1.628 -17.302 1.00 56.12 93 ALA A C 1
ATOM 692 O O . ALA A 1 93 ? -1.187 1.992 -16.230 1.00 56.12 93 ALA A O 1
ATOM 693 N N . ASP A 1 94 ? 0.604 1.622 -17.557 1.00 55.94 94 ASP A N 1
ATOM 694 C CA . ASP A 1 94 ? 1.587 2.200 -16.661 1.00 55.94 94 ASP A CA 1
ATOM 695 C C . ASP A 1 94 ? 1.148 3.626 -16.296 1.00 55.94 94 ASP A C 1
ATOM 697 O O . ASP A 1 94 ? 0.714 4.387 -17.163 1.00 55.94 94 ASP A O 1
ATOM 701 N N . SER A 1 95 ? 1.265 4.010 -15.023 1.00 53.31 95 SER A N 1
ATOM 702 C CA . SER A 1 95 ? 1.050 5.402 -14.598 1.00 53.31 95 SER A CA 1
ATOM 703 C C . SER A 1 95 ? 2.038 6.376 -15.256 1.00 53.31 95 SER A C 1
ATOM 705 O O . SER A 1 95 ? 1.914 7.588 -15.087 1.00 53.31 95 SER A O 1
ATOM 707 N N . HIS A 1 96 ? 3.022 5.834 -15.975 1.00 49.41 96 HIS A N 1
ATOM 708 C CA . HIS A 1 96 ? 4.075 6.533 -16.694 1.00 49.41 96 HIS A CA 1
ATOM 709 C C . HIS A 1 96 ? 3.949 6.455 -18.230 1.00 49.41 96 HIS A C 1
ATOM 711 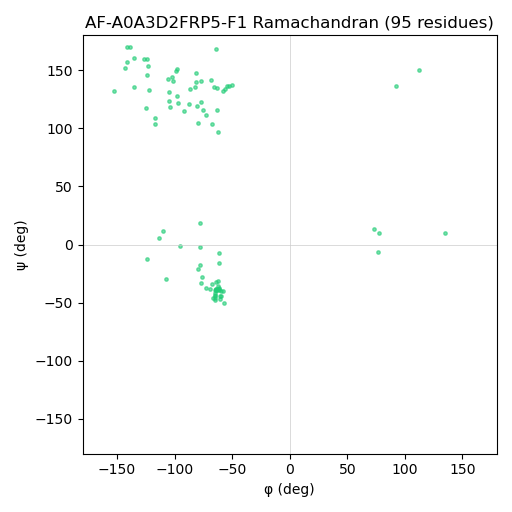O O . HIS A 1 96 ? 4.901 6.840 -18.908 1.00 49.41 96 HIS A O 1
ATOM 717 N N . GLN A 1 97 ? 2.815 5.986 -18.783 1.00 40.94 97 GLN A N 1
ATOM 718 C CA . GLN A 1 97 ? 2.504 6.171 -20.215 1.00 40.94 97 GLN A CA 1
ATOM 719 C C . GLN A 1 97 ? 2.099 7.610 -20.546 1.00 40.94 97 GLN A C 1
ATOM 721 O O . GLN A 1 97 ? 1.355 8.223 -19.747 1.00 40.94 97 GLN A O 1
#

Solvent-accessible surface area (backbone atoms only — not comparable to full-atom values): 5920 Å² total; per-residue (Å²): 135,47,73,44,77,36,71,48,57,72,38,76,44,83,88,54,86,88,48,70,29,99,82,73,79,49,68,50,61,90,83,58,51,72,36,74,32,69,67,38,52,53,50,47,51,52,48,43,52,34,31,76,72,66,75,30,73,43,34,35,36,33,32,61,70,51,93,66,38,68,61,55,48,52,49,42,45,75,76,60,34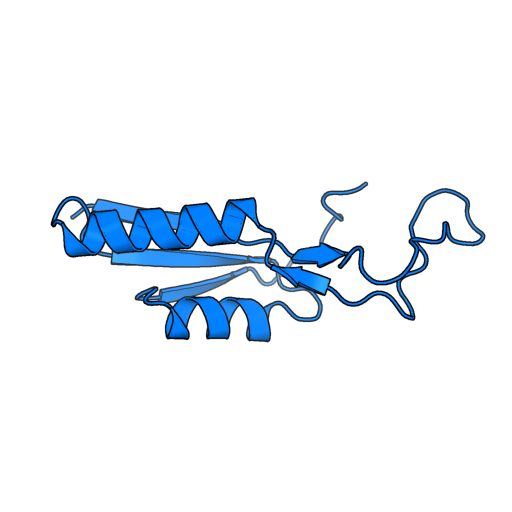,75,42,71,44,76,48,72,84,78,80,79,72,58,95,82,112

pLDDT: mean 90.66, std 12.0, range [40.94, 98.81]

Sequence (97 aa):
MMKIVVPLNQVPDLVEDLEVDASGKALDTDDIKFKLNEFDDHALEEAILLKESGAGDEVVAMAIDRDGADKMLFTAIAKGADKVVKLTGGNPADSHQ

Radius of gyration: 15.36 Å; Cα contacts (8 Å, |Δi|>4): 146; chains: 1; bounding box: 39×18×45 Å

Foldseek 3Di:
DAEAEQEKDKDWDPPDPWDQDPVNQHTDCPPTDIDIDPVSVVVLVVNQVCCVVVVHPAYEYEYEDDPCPVVVQVVSVVSPHPYYYYDDDDDPPPPRD

Nearest PDB structures (foldseek):
  1efp-assembly2_D  TM=9.232E-01  e=6.299E-06  Paracoccus denitrificans
  2a1t-assembly1_S  TM=9.142E-01  e=4.804E-06  Homo sapiens
  2a1u-assembly1_B  TM=9.131E-01  e=5.141E-06  Homo sapiens
  1efv-assembly1_B  TM=9.232E-01  e=7.720E-06  Homo sapiens
  1t9g-assembly1_S  TM=9.219E-01  e=1.083E-05  Homo sapiens

Secondary structure (DSSP, 8-state):
--EEEEE--EEE-TTSPPPBPTTSSSB--SSPPEEE-HHHHHHHHHHHHHHHTTS-SEEEEEEES-TTHHHHHHHHHHHT-SEEEEE--S----TT-